Protein AF-A0A973CY10-F1 (afdb_monomer)

Mean predicted aligned error: 2.63 Å

Solvent-accessible surface area (backbone atoms only — not comparable to full-atom values): 2911 Å² total; per-residue (Å²): 134,66,78,45,78,41,84,46,57,51,76,68,38,37,60,51,46,55,60,41,45,76,68,73,37,52,42,33,36,30,66,93,62,92,70,81,72,56,88,87,46,44,77,58,83,132

Radius of gyration: 9.56 Å; Cα contacts (8 Å, |Δi|>4): 67; chains: 1; bounding box: 26×16×26 Å

pLDDT: mean 93.3, std 6.18, range [67.94, 97.81]

Structure (mmCIF, N/CA/C/O backbone):
data_AF-A0A973CY10-F1
#
_entry.id   AF-A0A973CY10-F1
#
loop_
_atom_site.group_PDB
_atom_site.id
_atom_site.type_symbol
_atom_site.label_atom_id
_atom_site.label_alt_id
_atom_site.label_comp_id
_atom_site.label_asym_id
_atom_site.label_entity_id
_atom_site.label_seq_id
_atom_site.pdbx_PDB_ins_code
_atom_site.Cartn_x
_atom_site.Cartn_y
_atom_site.Cartn_z
_atom_site.occupancy
_atom_site.B_iso_or_equiv
_atom_site.auth_seq_id
_atom_site.auth_comp_id
_atom_site.auth_asym_id
_atom_site.auth_atom_id
_atom_site.pdbx_PDB_model_num
ATOM 1 N N . MET A 1 1 ? -5.854 3.260 17.508 1.00 71.31 1 MET A N 1
ATOM 2 C CA . MET A 1 1 ? -6.033 3.013 16.058 1.00 71.31 1 MET A CA 1
ATOM 3 C C . MET A 1 1 ? -4.827 2.233 15.542 1.00 71.31 1 MET A C 1
ATOM 5 O O . MET A 1 1 ? -3.714 2.646 15.859 1.00 71.31 1 MET A O 1
ATOM 9 N N . PRO A 1 2 ? -5.020 1.106 14.836 1.00 88.06 2 PRO A N 1
ATOM 10 C CA . PRO A 1 2 ? -3.921 0.289 14.330 1.00 88.06 2 PRO A CA 1
ATOM 11 C C . PRO A 1 2 ? -3.155 0.979 13.195 1.00 88.06 2 PRO A C 1
ATOM 13 O O . PRO A 1 2 ? -3.682 1.849 12.500 1.00 88.06 2 PRO A O 1
ATOM 16 N N . ARG A 1 3 ? -1.891 0.578 13.048 1.00 95.56 3 ARG A N 1
ATOM 17 C CA . ARG A 1 3 ? -0.935 1.070 12.055 1.00 95.56 3 ARG A CA 1
ATOM 18 C C . ARG A 1 3 ? -0.435 -0.123 11.251 1.00 95.56 3 ARG A C 1
ATOM 20 O O . ARG A 1 3 ? 0.073 -1.067 11.853 1.00 95.56 3 ARG A O 1
ATOM 27 N N . THR A 1 4 ? -0.575 -0.088 9.928 1.00 96.94 4 THR A N 1
ATOM 28 C CA . 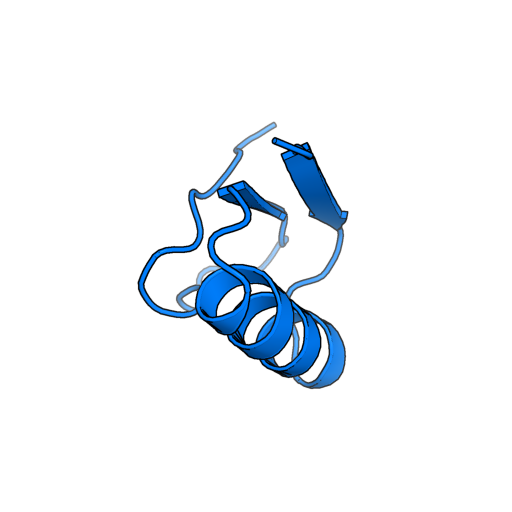THR A 1 4 ? -0.248 -1.238 9.069 1.00 96.94 4 THR A CA 1
ATOM 29 C C . THR A 1 4 ? 0.760 -0.857 7.997 1.00 96.94 4 THR A C 1
ATOM 31 O O . THR A 1 4 ? 0.531 0.085 7.247 1.00 96.94 4 THR A O 1
ATOM 34 N N . LEU A 1 5 ? 1.847 -1.623 7.892 1.00 96.94 5 LEU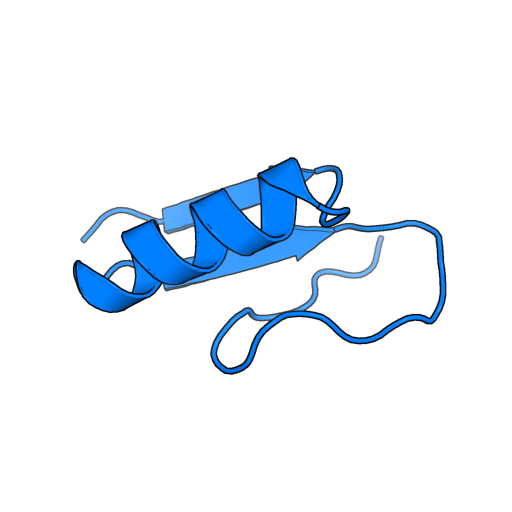 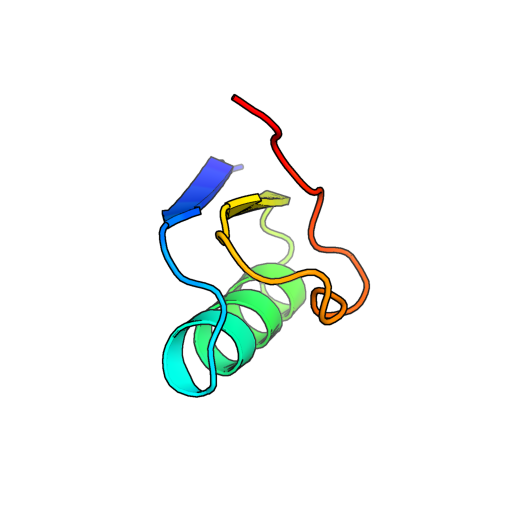A N 1
ATOM 35 C CA . LEU A 1 5 ? 2.783 -1.572 6.770 1.00 96.94 5 LEU A CA 1
ATOM 36 C C . LEU A 1 5 ? 2.493 -2.728 5.808 1.00 96.94 5 LEU A C 1
ATOM 38 O O . LEU A 1 5 ? 2.493 -3.887 6.218 1.00 96.94 5 LEU A O 1
ATOM 42 N N . ILE A 1 6 ? 2.301 -2.416 4.529 1.00 96.62 6 ILE A N 1
ATOM 43 C CA . ILE A 1 6 ? 2.161 -3.399 3.453 1.00 96.62 6 ILE A CA 1
ATOM 44 C C . ILE A 1 6 ? 3.460 -3.422 2.643 1.00 96.62 6 ILE A C 1
ATOM 46 O O . ILE A 1 6 ? 3.773 -2.482 1.908 1.00 96.62 6 ILE A O 1
ATOM 50 N N . ALA A 1 7 ? 4.214 -4.515 2.758 1.00 95.31 7 ALA A N 1
ATOM 51 C CA . ALA A 1 7 ? 5.390 -4.774 1.934 1.00 95.31 7 ALA A CA 1
ATOM 52 C C . ALA A 1 7 ? 4.967 -5.480 0.635 1.00 95.31 7 ALA A C 1
ATOM 54 O O . ALA A 1 7 ? 4.773 -6.692 0.605 1.00 95.31 7 ALA A O 1
ATOM 55 N N . GLY A 1 8 ? 4.808 -4.704 -0.439 1.00 92.56 8 GLY A N 1
ATOM 56 C CA . GLY A 1 8 ? 4.350 -5.173 -1.747 1.00 92.56 8 GLY A CA 1
ATOM 57 C C . GLY A 1 8 ? 2.962 -4.657 -2.130 1.00 92.56 8 GLY A C 1
ATOM 58 O O . GLY A 1 8 ? 1.990 -5.407 -2.132 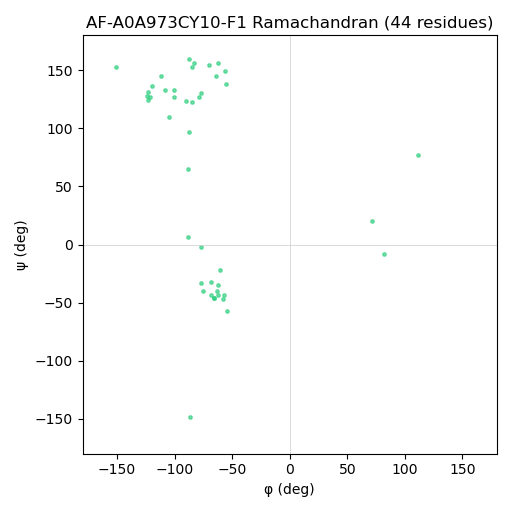1.00 92.56 8 GLY A O 1
ATOM 59 N N . CYS A 1 9 ? 2.870 -3.393 -2.551 1.00 91.62 9 CYS A N 1
ATOM 60 C CA . CYS A 1 9 ? 1.628 -2.799 -3.070 1.00 91.62 9 CYS A CA 1
ATOM 61 C C . CYS A 1 9 ? 1.456 -3.011 -4.586 1.00 91.62 9 CYS A C 1
ATOM 63 O O . CYS A 1 9 ? 1.526 -2.071 -5.377 1.00 91.62 9 CYS A O 1
ATOM 65 N N . GLY A 1 10 ? 1.302 -4.277 -4.987 1.00 92.50 10 GLY A N 1
ATOM 66 C CA . GLY A 1 10 ? 0.766 -4.659 -6.301 1.00 92.50 10 GLY A CA 1
ATOM 67 C C . GLY A 1 10 ? -0.765 -4.731 -6.271 1.00 92.50 10 GLY A C 1
ATOM 68 O O . GLY A 1 10 ? -1.394 -4.049 -5.474 1.00 92.50 10 GLY A O 1
ATOM 69 N N . TYR A 1 11 ? -1.374 -5.612 -7.068 1.00 94.75 11 TYR A N 1
ATOM 70 C CA . TYR A 1 11 ? -2.836 -5.781 -7.091 1.00 94.75 11 TYR A CA 1
ATOM 71 C C . TYR A 1 11 ? -3.437 -6.059 -5.699 1.00 94.75 11 TYR A C 1
ATOM 73 O O . TYR A 1 11 ? -4.263 -5.296 -5.204 1.00 94.75 11 TYR A O 1
ATOM 81 N N . VAL A 1 12 ? -2.970 -7.120 -5.033 1.00 96.00 12 VAL A N 1
ATOM 82 C CA . VAL A 1 12 ? -3.518 -7.538 -3.732 1.00 96.00 12 VAL A CA 1
ATOM 83 C C . VAL A 1 12 ? -3.199 -6.521 -2.637 1.00 96.00 12 VAL A C 1
ATOM 85 O O . VAL A 1 12 ? -4.071 -6.183 -1.841 1.00 96.00 12 VAL A O 1
ATOM 88 N N . GLY A 1 13 ? -1.965 -6.011 -2.604 1.00 95.88 13 GLY A N 1
ATOM 89 C CA . GLY A 1 13 ? -1.548 -5.033 -1.599 1.00 95.88 13 GLY A CA 1
ATOM 90 C C . GLY A 1 13 ? -2.335 -3.725 -1.691 1.00 95.88 13 GLY A C 1
ATOM 91 O O . GLY A 1 13 ? -2.749 -3.201 -0.661 1.00 95.88 13 GLY A O 1
ATOM 92 N N . S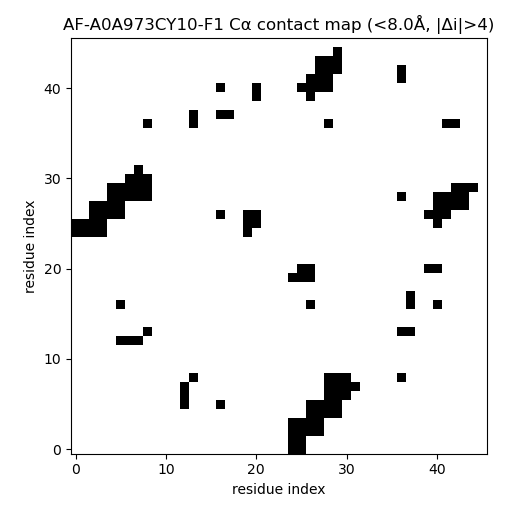ER A 1 14 ? -2.616 -3.240 -2.904 1.00 96.00 14 SER A N 1
ATOM 93 C CA . SER A 1 14 ? -3.450 -2.052 -3.109 1.00 96.00 14 SER A CA 1
ATOM 94 C C . SER A 1 14 ? -4.900 -2.281 -2.678 1.00 96.00 14 SER A C 1
ATOM 96 O O . SER A 1 14 ? -5.433 -1.489 -1.905 1.00 96.00 14 SER A O 1
ATOM 98 N N . ALA A 1 15 ? -5.505 -3.409 -3.069 1.00 97.62 15 ALA A N 1
ATOM 99 C CA . ALA A 1 15 ? -6.871 -3.748 -2.660 1.00 97.62 15 ALA A CA 1
ATOM 100 C C . ALA A 1 15 ? -7.010 -3.915 -1.133 1.00 97.62 15 ALA A C 1
ATOM 102 O O . ALA A 1 15 ? -8.037 -3.574 -0.542 1.00 97.62 15 ALA A O 1
ATOM 103 N N . LEU A 1 16 ? -5.977 -4.445 -0.469 1.00 97.38 16 LEU A N 1
ATOM 104 C CA . LEU A 1 16 ? -5.923 -4.501 0.989 1.00 97.38 16 LEU A CA 1
ATOM 105 C C . LEU A 1 16 ? -5.835 -3.093 1.593 1.00 97.38 16 LEU A C 1
ATOM 107 O O . LEU A 1 16 ? -6.574 -2.793 2.530 1.00 97.38 16 LEU A O 1
ATOM 111 N N . ALA A 1 17 ? -4.962 -2.238 1.056 1.00 97.38 17 ALA A N 1
ATOM 112 C CA . ALA A 1 17 ? -4.762 -0.882 1.550 1.00 97.38 17 ALA A CA 1
ATOM 113 C C . ALA A 1 17 ? -6.061 -0.064 1.522 1.00 97.38 17 ALA A C 1
ATOM 115 O O . ALA A 1 17 ? -6.433 0.513 2.540 1.00 97.38 17 ALA A O 1
ATOM 116 N N . GLU A 1 18 ? -6.798 -0.097 0.411 1.00 97.44 18 GLU A N 1
ATOM 117 C CA . GLU A 1 18 ? -8.085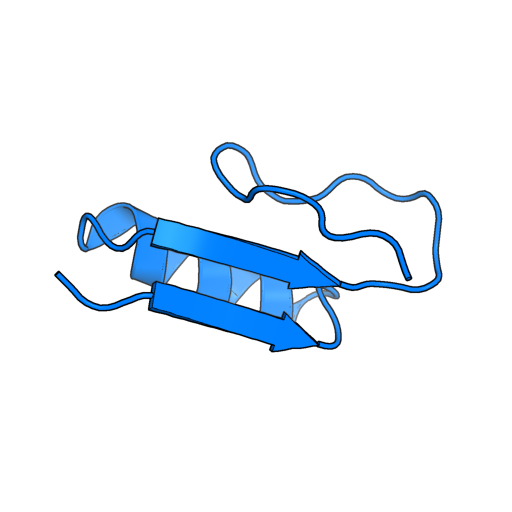 0.596 0.258 1.00 97.44 18 GLU A CA 1
ATOM 118 C C . GLU A 1 18 ? -9.103 0.170 1.327 1.00 97.44 18 GLU A C 1
ATOM 120 O O . GLU A 1 18 ? -9.754 1.005 1.957 1.00 97.44 18 GLU A O 1
ATOM 125 N N . ARG A 1 19 ? -9.202 -1.135 1.611 1.00 97.69 19 ARG A N 1
ATOM 126 C CA . ARG A 1 19 ? -10.117 -1.668 2.637 1.00 97.69 19 ARG A CA 1
ATOM 127 C C . ARG A 1 19 ? -9.718 -1.271 4.057 1.00 97.69 19 ARG A C 1
ATOM 129 O O . ARG A 1 19 ? -10.591 -1.137 4.915 1.00 97.69 19 ARG A O 1
ATOM 136 N N . LEU A 1 20 ? -8.421 -1.130 4.328 1.00 97.25 20 LEU A N 1
ATOM 137 C CA . LEU A 1 20 ? -7.918 -0.678 5.626 1.00 97.25 20 LEU A CA 1
ATOM 138 C C . LEU A 1 20 ? -8.124 0.833 5.803 1.00 97.25 20 LEU A C 1
ATOM 140 O O . LEU A 1 20 ? -8.563 1.259 6.872 1.00 97.25 20 LEU A O 1
ATOM 144 N N . LEU A 1 21 ? -7.906 1.622 4.749 1.00 97.00 21 LEU A N 1
ATOM 145 C CA . LEU A 1 21 ? -8.186 3.059 4.733 1.00 97.00 21 LEU A CA 1
ATOM 146 C C . LEU A 1 21 ? -9.679 3.348 4.928 1.00 97.00 21 LEU A C 1
ATOM 148 O O . LEU A 1 21 ? -10.033 4.172 5.766 1.00 97.00 21 LEU A O 1
ATOM 152 N N . ALA A 1 22 ? -10.564 2.599 4.261 1.00 97.06 22 ALA A N 1
ATOM 153 C CA . ALA A 1 22 ? -12.015 2.705 4.447 1.00 97.06 22 ALA A CA 1
ATOM 154 C C . ALA A 1 22 ? -12.471 2.392 5.888 1.00 97.06 22 ALA A C 1
ATOM 156 O O . ALA A 1 22 ? -13.539 2.821 6.318 1.00 97.06 22 ALA A O 1
ATOM 157 N N . ARG A 1 23 ? -11.655 1.662 6.658 1.00 96.25 23 ARG A N 1
ATOM 158 C CA . ARG A 1 23 ? -11.867 1.395 8.091 1.00 96.25 23 ARG A CA 1
ATOM 159 C C . ARG A 1 23 ? -11.264 2.471 9.006 1.00 96.25 23 ARG A C 1
ATOM 161 O O . ARG A 1 23 ? -11.233 2.275 10.219 1.00 96.25 23 ARG A O 1
ATOM 168 N N . GLY A 1 24 ? -10.745 3.566 8.451 1.00 95.69 24 GLY A N 1
ATOM 169 C CA . GLY A 1 24 ? -10.085 4.639 9.195 1.00 95.69 24 GLY A CA 1
ATOM 170 C C . GLY A 1 24 ? -8.718 4.249 9.763 1.00 95.69 24 GLY A C 1
ATOM 171 O O . GLY A 1 24 ? -8.261 4.854 10.733 1.00 95.69 24 GLY A O 1
ATOM 172 N N . GLN A 1 25 ? -8.074 3.210 9.221 1.00 96.19 25 GLN A N 1
ATOM 173 C CA . GLN A 1 25 ? -6.731 2.821 9.652 1.00 96.19 25 GLN A CA 1
ATOM 174 C C . GLN A 1 25 ? -5.663 3.629 8.925 1.00 96.19 25 GLN A C 1
ATOM 176 O O . GLN A 1 25 ? -5.847 4.050 7.786 1.00 96.19 25 GLN A O 1
ATOM 181 N N . ARG A 1 26 ? -4.509 3.795 9.577 1.00 97.56 26 ARG A N 1
ATOM 182 C CA . ARG A 1 26 ? -3.343 4.424 8.960 1.00 97.56 26 ARG A CA 1
ATOM 183 C C . ARG A 1 26 ? -2.484 3.358 8.288 1.00 97.56 26 ARG A C 1
ATOM 185 O O . ARG A 1 26 ? -2.075 2.393 8.943 1.00 97.56 26 ARG A O 1
ATOM 192 N N . VAL A 1 27 ? -2.233 3.533 6.994 1.00 97.81 27 VAL A N 1
ATOM 193 C CA . VAL A 1 27 ? -1.591 2.528 6.142 1.00 97.81 27 VAL A CA 1
ATOM 194 C C . VAL A 1 27 ? -0.340 3.108 5.496 1.00 97.81 27 VAL A C 1
ATOM 196 O O . VAL A 1 27 ? -0.380 4.178 4.891 1.00 97.81 27 VAL A O 1
ATOM 199 N N . TRP A 1 28 ? 0.753 2.356 5.583 1.00 97.38 28 TRP A N 1
ATOM 200 C CA . TRP A 1 28 ? 1.989 2.610 4.860 1.00 97.38 28 TRP A CA 1
ATOM 201 C C . TRP A 1 28 ? 2.230 1.535 3.807 1.00 97.38 28 TRP A C 1
ATOM 203 O O . TRP A 1 28 ? 1.934 0.357 4.021 1.00 97.38 28 TRP A O 1
ATOM 213 N N . GLY A 1 29 ? 2.808 1.933 2.679 1.00 96.00 29 GLY A N 1
ATOM 214 C CA . GLY A 1 29 ? 3.173 1.047 1.580 1.00 96.00 29 GLY A CA 1
ATOM 215 C C . GLY A 1 29 ? 4.671 1.074 1.296 1.00 96.00 29 GLY A C 1
ATOM 216 O O . GLY A 1 29 ? 5.280 2.141 1.213 1.00 96.00 29 GLY A O 1
ATOM 217 N N . LEU A 1 30 ? 5.247 -0.108 1.081 1.00 94.94 30 LEU A N 1
ATOM 218 C CA . LEU A 1 30 ? 6.613 -0.302 0.595 1.00 94.94 30 LEU A CA 1
ATOM 219 C C . LEU A 1 30 ? 6.564 -1.103 -0.713 1.00 94.94 30 LEU A C 1
ATOM 221 O O . LEU A 1 30 ? 5.973 -2.182 -0.773 1.00 94.94 30 LEU A O 1
ATOM 225 N N . ARG A 1 31 ? 7.189 -0.601 -1.783 1.00 90.19 31 ARG A N 1
ATOM 226 C CA . ARG A 1 31 ? 7.341 -1.331 -3.054 1.00 90.19 31 ARG A CA 1
ATOM 227 C C . ARG A 1 31 ? 8.614 -0.905 -3.784 1.00 90.19 31 ARG A C 1
ATOM 229 O O . ARG A 1 31 ? 9.061 0.224 -3.640 1.00 90.19 31 ARG A O 1
ATOM 236 N N . ARG A 1 32 ? 9.166 -1.810 -4.601 1.00 90.00 32 ARG A N 1
ATOM 237 C CA . ARG A 1 32 ? 10.400 -1.577 -5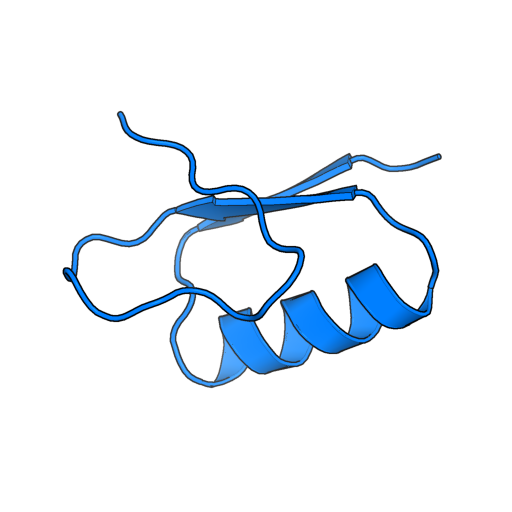.384 1.00 90.00 32 ARG A CA 1
ATOM 238 C C . ARG A 1 32 ? 10.189 -0.704 -6.626 1.00 90.00 32 ARG A C 1
ATOM 240 O O . ARG A 1 32 ? 11.086 0.015 -7.036 1.00 90.00 32 ARG A O 1
ATOM 247 N N . SER A 1 33 ? 9.023 -0.801 -7.258 1.00 86.62 33 SER A N 1
ATOM 248 C CA . SER A 1 33 ? 8.723 -0.092 -8.510 1.00 86.62 33 SER A CA 1
ATOM 249 C C . SER A 1 33 ? 8.276 1.353 -8.270 1.00 86.62 33 SER A C 1
ATOM 251 O O . SER A 1 33 ? 7.651 1.625 -7.250 1.00 86.62 33 SER A O 1
ATOM 253 N N . ALA A 1 34 ? 8.448 2.223 -9.268 1.00 83.44 34 ALA A N 1
ATOM 254 C CA . ALA A 1 34 ? 8.028 3.630 -9.230 1.00 83.44 34 ALA A CA 1
ATOM 255 C C . ALA A 1 34 ? 6.517 3.880 -9.430 1.00 83.44 34 ALA A C 1
ATOM 257 O O . ALA A 1 34 ? 6.079 5.025 -9.398 1.00 83.44 34 ALA A O 1
ATOM 258 N N . ALA A 1 35 ? 5.713 2.838 -9.659 1.00 88.44 35 ALA A N 1
ATOM 259 C CA . ALA A 1 35 ? 4.271 3.003 -9.816 1.00 88.44 35 ALA A CA 1
ATOM 260 C C . ALA A 1 35 ? 3.616 3.528 -8.520 1.00 88.44 35 ALA A C 1
ATOM 262 O O . ALA A 1 35 ? 4.044 3.146 -7.423 1.00 88.44 35 ALA A O 1
ATOM 263 N N . PRO A 1 36 ? 2.573 4.369 -8.644 1.00 89.81 36 PRO A N 1
ATOM 264 C CA . PRO A 1 36 ? 1.953 5.040 -7.509 1.00 89.81 36 PRO A CA 1
ATOM 265 C C . PRO A 1 36 ? 1.339 4.048 -6.513 1.00 89.81 36 PRO A C 1
ATOM 267 O O . PRO A 1 36 ? 1.024 2.899 -6.848 1.00 89.81 3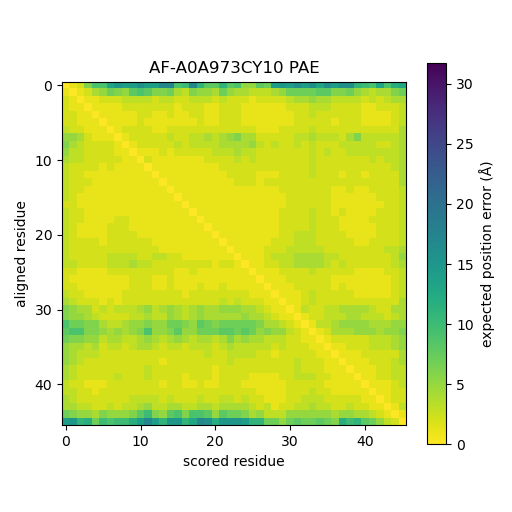6 PRO A O 1
ATOM 270 N N . LEU A 1 37 ? 1.204 4.499 -5.268 1.00 93.75 37 LEU A N 1
ATOM 271 C CA . LEU A 1 37 ? 0.402 3.833 -4.244 1.00 93.75 37 LEU A CA 1
ATOM 272 C C . LEU A 1 37 ? -1.052 4.329 -4.322 1.00 93.75 37 LEU A C 1
ATOM 274 O O . LEU A 1 37 ? -1.282 5.404 -4.881 1.00 93.75 37 LEU A O 1
ATOM 278 N N . PRO A 1 38 ? -2.021 3.578 -3.770 1.00 94.38 38 PRO A N 1
ATOM 279 C CA . PRO A 1 38 ? -3.383 4.077 -3.607 1.00 94.38 38 PRO A CA 1
ATOM 280 C C . PRO A 1 38 ? -3.408 5.381 -2.805 1.00 94.38 38 PRO A C 1
ATOM 282 O O . PRO A 1 38 ? -2.572 5.596 -1.923 1.00 94.38 38 PRO A O 1
ATOM 285 N N . GLU A 1 39 ? -4.382 6.239 -3.100 1.00 96.38 39 GLU A N 1
ATOM 286 C CA . GLU A 1 39 ? -4.584 7.491 -2.375 1.00 96.38 39 GLU A CA 1
ATOM 287 C C . GLU A 1 39 ? -4.746 7.232 -0.868 1.00 96.38 39 GLU A C 1
ATOM 289 O O . GLU A 1 39 ? -5.385 6.267 -0.454 1.00 96.38 39 GLU A O 1
ATOM 294 N N . GLY A 1 40 ? -4.123 8.069 -0.036 1.00 96.00 40 GLY A N 1
ATOM 295 C CA . GLY A 1 40 ? -4.137 7.922 1.423 1.00 96.00 40 GLY A CA 1
ATOM 296 C C . GLY A 1 40 ? -3.128 6.915 1.990 1.00 96.00 40 GLY A C 1
ATOM 297 O O . GLY A 1 40 ? -2.942 6.878 3.206 1.00 96.0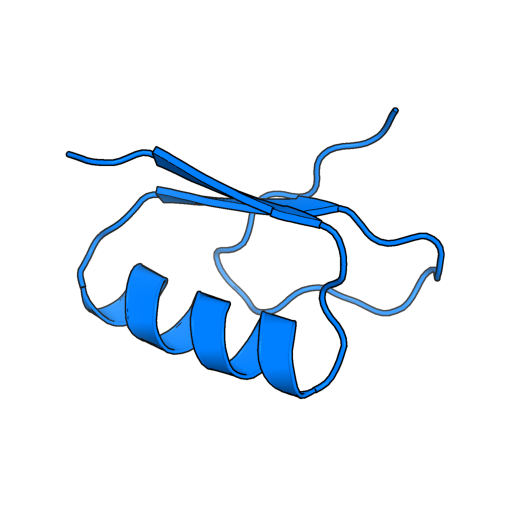0 40 GLY A O 1
ATOM 298 N N . VAL A 1 41 ? -2.435 6.134 1.153 1.00 96.75 41 VAL A N 1
ATOM 299 C CA . VAL A 1 41 ? -1.320 5.287 1.600 1.00 96.75 41 VAL A CA 1
ATOM 300 C C . VAL A 1 41 ? -0.028 6.100 1.636 1.00 96.75 41 VAL A C 1
ATOM 302 O O . VAL A 1 41 ? 0.436 6.611 0.618 1.00 96.75 41 VAL A O 1
ATOM 305 N N . GLU A 1 42 ? 0.609 6.160 2.803 1.00 95.62 42 GLU A N 1
ATOM 306 C CA . GLU A 1 42 ? 1.907 6.818 2.965 1.00 95.62 42 GLU A CA 1
ATOM 307 C C . GLU A 1 42 ? 3.040 5.907 2.455 1.00 95.62 42 GLU A C 1
ATOM 309 O O . GLU A 1 42 ? 3.167 4.750 2.861 1.00 95.62 42 GLU A O 1
ATOM 314 N N . CYS A 1 43 ? 3.899 6.405 1.565 1.00 94.12 43 CYS A N 1
ATOM 315 C CA . CYS A 1 43 ? 5.049 5.629 1.098 1.00 94.12 43 CYS A CA 1
ATOM 316 C C . CYS A 1 43 ? 6.166 5.622 2.148 1.00 94.12 43 CYS A C 1
ATOM 318 O O . CYS A 1 43 ? 6.597 6.684 2.593 1.00 94.12 43 CYS A O 1
ATOM 320 N N . ILE A 1 44 ? 6.688 4.439 2.481 1.00 93.06 44 ILE A N 1
ATOM 321 C CA . ILE A 1 44 ? 7.960 4.309 3.200 1.00 93.06 44 ILE A CA 1
ATOM 322 C C . ILE A 1 44 ? 9.058 3.960 2.198 1.00 93.06 44 ILE A C 1
ATOM 324 O O . ILE A 1 44 ? 8.902 3.071 1.357 1.00 93.06 44 ILE A O 1
ATOM 328 N N . ARG A 1 45 ? 10.178 4.676 2.302 1.00 84.69 45 ARG A N 1
ATOM 329 C CA . ARG A 1 45 ? 11.410 4.434 1.550 1.00 84.69 45 ARG A CA 1
ATOM 330 C C . ARG A 1 45 ? 12.441 3.872 2.529 1.00 84.69 45 ARG A C 1
ATOM 332 O O . ARG A 1 45 ? 12.558 4.395 3.634 1.00 84.69 45 ARG A O 1
ATOM 339 N N . ALA A 1 46 ? 13.110 2.798 2.129 1.00 67.94 46 ALA A N 1
ATOM 340 C CA . ALA A 1 46 ? 14.268 2.241 2.822 1.00 67.94 46 ALA A CA 1
ATOM 341 C C . ALA A 1 46 ? 15.545 2.689 2.108 1.00 67.94 46 ALA A C 1
ATOM 343 O O . ALA A 1 46 ? 15.459 2.897 0.871 1.00 67.94 46 ALA A O 1
#

Secondary structure (DSSP, 8-state):
--EEEEE--SHHHHHHHHHHHTTT-EEEEE-SSSSPPPTTPEEP--

Foldseek 3Di:
DDEEEDEDQDPVNQVVQVVCVVVVYQYEYEDDDPDDHPPRHHYDDD

Nearest PDB structures (foldseek):
  1sc6-assembly1_D  TM=9.300E-01  e=4.408E-02  Escherichia coli
  2p9g-assembly1_A  TM=9.381E-01  e=8.284E-02  Escherichia coli
  1sc6-assembly1_B  TM=9.241E-01  e=1.097E-01  Escherichia coli
  1sc6-assembly1_C  TM=9.247E-01  e=2.371E-01  Escherichia coli
  4lsw-assembly1_A  TM=8.561E-01  e=2.210E-01  Ketogulonicigenium vulgare Y25

Sequence (46 aa):
MPRTLIAGCGYVGSALAERLLARGQRVWGLRRSAAPLPEGVECIRA